Protein AF-C0B6W3-F1 (afdb_monomer_lite)

Radius of gyration: 15.39 Å; chains: 1; bounding box: 36×33×42 Å

Secondary structure (DSSP, 8-state):
-EEEEEEEEEETTEEEEEEEPPSS------TTSSHHHHHHHHHHHH-TTS-HHHHS--GGGB-TTTT-SEEEEEEEEE----HHHHHHHGGG-BTTBEEEEEEEETTS--EEEEESSGGG-EEESS-GGGGTS------TTS-GGGG-

Sequence (148 aa):
MRIEKIHIKGFRNFEDEEIFFQPKTLIIGANDVGKTNLLYALRILFDKSISEHDLDLKDSDYNAYCNTDTVEITATICDVTEECLLSTFGGAVKDGVVLIRYSNSKNGQYSIWMGYDENVLTEYSTRQYIKRLNMQYVDTNRDLFKFF

InterPro domains:
  IPR027417 P-loop containing nucleoside triphosphate hydrolase [G3DSA:3.40.50.300] (1-147)
  IPR027417 P-loop containing nucleoside triphosphate hydrolase [SSF52540] (1-108)
  IPR041685 Endonuclease GajA/Old nuclease/RecF-like, AAA domain [PF13175] (1-81)
  IPR051396 Bacterial Antiviral Defense Nuclease [PTHR43581] (1-98)

pLDDT: mean 92.6, std 9.19, range [53.75, 98.81]

Foldseek 3Di:
DFWAKKWKDQFQAPPTDIDGDDPDDDDDDDPPNCPVVVVVLVCLQFAPPQDQVNLADDPNGGYPPDPDQKIKMKIKFAQQDDPVLCVVCPQLDDNRIKIWMWMYGNPDHIWIWMHRDPVGTDIDPDSVCNVPGHDDDDDPPDDPVVPD

Organism: NCBI:txid470146

Structure (mmCIF, N/CA/C/O backbone):
data_AF-C0B6W3-F1
#
_entry.id   AF-C0B6W3-F1
#
loop_
_atom_site.group_PDB
_atom_site.id
_atom_site.type_symbol
_atom_site.label_atom_id
_atom_site.label_alt_id
_atom_site.label_comp_id
_atom_site.label_asym_id
_atom_site.label_entity_id
_atom_site.label_seq_id
_atom_site.pdbx_PDB_ins_code
_atom_site.Cartn_x
_atom_site.Cartn_y
_atom_site.Cartn_z
_atom_site.occupancy
_atom_site.B_iso_or_equiv
_atom_site.auth_seq_id
_atom_site.auth_comp_id
_atom_site.auth_asym_id
_atom_site.auth_atom_id
_atom_site.pdbx_PDB_model_num
ATOM 1 N N . MET A 1 1 ? -8.372 -6.583 13.516 1.00 93.56 1 MET A N 1
ATOM 2 C CA . MET A 1 1 ? -7.850 -5.924 12.304 1.00 93.56 1 MET A CA 1
ATOM 3 C C . MET A 1 1 ? -6.857 -6.803 11.545 1.00 93.56 1 MET A C 1
ATOM 5 O O . MET A 1 1 ? -6.009 -7.434 12.170 1.00 93.56 1 MET A O 1
ATOM 9 N N . ARG A 1 2 ? -6.923 -6.814 10.206 1.00 95.62 2 ARG A N 1
ATOM 10 C CA . ARG A 1 2 ? -5.929 -7.431 9.300 1.00 95.62 2 ARG A CA 1
ATOM 11 C C . ARG A 1 2 ? -5.899 -6.723 7.943 1.00 95.62 2 ARG A C 1
ATOM 13 O O . ARG A 1 2 ? -6.904 -6.152 7.536 1.00 95.62 2 ARG A O 1
ATOM 20 N N . ILE A 1 3 ? -4.784 -6.821 7.219 1.00 97.62 3 ILE A N 1
ATOM 21 C CA . ILE A 1 3 ? -4.754 -6.496 5.785 1.00 97.62 3 ILE A CA 1
ATOM 22 C C . ILE A 1 3 ? -5.414 -7.667 5.054 1.00 97.62 3 ILE A C 1
ATOM 24 O O . ILE A 1 3 ? -4.994 -8.809 5.226 1.00 97.62 3 ILE A O 1
ATOM 28 N N . GLU A 1 4 ? -6.464 -7.400 4.288 1.00 98.06 4 GLU A N 1
ATOM 29 C CA . GLU A 1 4 ? -7.171 -8.408 3.495 1.00 98.06 4 GLU A CA 1
ATOM 30 C C . GLU A 1 4 ? -6.646 -8.474 2.064 1.00 98.06 4 GLU A C 1
ATOM 32 O O . GLU A 1 4 ? -6.475 -9.563 1.520 1.00 98.06 4 GLU A O 1
ATOM 37 N N . LYS A 1 5 ? -6.372 -7.316 1.466 1.00 98.44 5 LYS A N 1
ATOM 38 C CA . LYS A 1 5 ? -5.976 -7.198 0.064 1.00 98.44 5 LYS A CA 1
ATOM 39 C C . LYS A 1 5 ? -4.970 -6.071 -0.105 1.00 98.44 5 LYS A C 1
ATOM 41 O O . LYS A 1 5 ? -5.055 -5.061 0.591 1.00 98.44 5 LYS A O 1
ATOM 46 N N . ILE A 1 6 ? -4.061 -6.221 -1.060 1.00 98.69 6 ILE A N 1
ATOM 47 C CA . ILE A 1 6 ? -3.356 -5.100 -1.680 1.00 98.69 6 ILE A CA 1
ATOM 48 C C . ILE A 1 6 ? -3.567 -5.146 -3.193 1.00 98.69 6 ILE A C 1
ATOM 50 O O . ILE A 1 6 ? -3.474 -6.208 -3.801 1.00 98.69 6 ILE A O 1
ATOM 54 N N . HIS A 1 7 ? -3.865 -3.996 -3.783 1.00 98.75 7 HIS A N 1
ATOM 55 C CA . HIS A 1 7 ? -3.964 -3.779 -5.220 1.00 98.75 7 HIS A CA 1
ATOM 56 C C . HIS A 1 7 ? -2.849 -2.829 -5.637 1.00 98.75 7 HIS A C 1
ATOM 58 O O . HIS A 1 7 ? -2.757 -1.720 -5.108 1.00 98.75 7 HIS A O 1
ATOM 64 N N . ILE A 1 8 ? -1.978 -3.284 -6.530 1.00 98.56 8 ILE A N 1
ATOM 65 C CA . ILE A 1 8 ? -0.791 -2.554 -6.965 1.00 98.56 8 ILE A CA 1
ATOM 66 C C . ILE A 1 8 ? -0.893 -2.312 -8.466 1.00 98.56 8 ILE A C 1
ATOM 68 O O . ILE A 1 8 ? -0.964 -3.269 -9.233 1.00 98.56 8 ILE A O 1
ATOM 72 N N . LYS A 1 9 ? -0.837 -1.047 -8.881 1.00 98.19 9 LYS A N 1
ATOM 73 C CA . LYS A 1 9 ? -0.831 -0.641 -10.287 1.00 98.19 9 LYS A CA 1
ATOM 74 C C . LYS A 1 9 ? 0.392 0.193 -10.607 1.00 98.19 9 LYS A C 1
ATOM 76 O O . LYS A 1 9 ? 0.720 1.132 -9.882 1.00 98.19 9 LYS A O 1
ATOM 81 N N . GLY A 1 10 ? 1.049 -0.146 -11.708 1.00 97.50 10 GLY A N 1
ATOM 82 C CA . GLY A 1 10 ? 2.153 0.619 -12.270 1.00 97.50 10 GLY A CA 1
ATOM 83 C C . GLY A 1 10 ? 3.431 0.649 -11.428 1.00 97.50 10 GLY A C 1
ATOM 84 O O . GLY A 1 10 ? 4.322 1.426 -11.748 1.00 97.50 10 GLY A O 1
ATOM 85 N N . PHE A 1 11 ? 3.564 -0.179 -10.386 1.00 97.75 11 PHE A N 1
ATOM 86 C CA . PHE A 1 11 ? 4.709 -0.154 -9.471 1.00 97.75 11 PHE A CA 1
ATOM 87 C C . PHE A 1 11 ? 5.749 -1.233 -9.808 1.00 97.75 11 PHE A C 1
ATOM 89 O O . PHE A 1 11 ? 5.513 -2.426 -9.602 1.00 97.75 11 PHE A O 1
ATOM 96 N N . ARG A 1 12 ? 6.945 -0.827 -10.245 1.00 96.00 12 ARG A N 1
ATOM 97 C CA . ARG A 1 12 ? 8.108 -1.691 -10.531 1.00 96.00 12 ARG A CA 1
ATOM 98 C C . ARG A 1 12 ? 7.798 -2.877 -11.454 1.00 96.00 12 ARG A C 1
ATOM 100 O O . ARG A 1 12 ? 7.795 -2.737 -12.667 1.00 96.00 12 ARG A O 1
ATOM 107 N N . ASN A 1 13 ? 7.595 -4.070 -10.903 1.00 94.88 13 ASN A N 1
ATOM 108 C CA . ASN A 1 13 ? 7.295 -5.275 -11.679 1.00 94.88 13 ASN A CA 1
ATOM 109 C C . ASN A 1 13 ? 5.797 -5.630 -11.676 1.00 94.88 13 ASN A C 1
ATOM 111 O O . ASN A 1 13 ? 5.434 -6.662 -12.230 1.00 94.88 13 ASN A O 1
ATOM 115 N N . PHE A 1 14 ? 4.950 -4.821 -11.034 1.00 96.56 14 PHE A N 1
ATOM 116 C CA . PHE A 1 14 ? 3.498 -4.992 -10.975 1.00 96.56 14 PHE A CA 1
ATOM 117 C C . PHE A 1 14 ? 2.836 -4.028 -11.958 1.00 96.56 14 PHE A C 1
ATOM 119 O O . PHE A 1 14 ? 2.974 -2.810 -11.818 1.00 96.56 14 PHE A O 1
ATOM 126 N N . GLU A 1 15 ? 2.199 -4.560 -12.999 1.00 96.50 15 GLU A N 1
ATOM 127 C CA . GLU A 1 15 ? 1.442 -3.755 -13.966 1.00 96.50 15 GLU A CA 1
ATOM 128 C C . GLU A 1 15 ? 0.076 -3.393 -13.378 1.00 96.50 15 GLU A C 1
ATOM 130 O O . GLU A 1 15 ? -0.208 -2.213 -13.184 1.00 96.50 15 GLU A O 1
ATOM 135 N N . ASP A 1 16 ? -0.711 -4.404 -13.016 1.00 97.56 16 ASP A N 1
ATOM 136 C CA . ASP A 1 16 ? -1.982 -4.292 -12.301 1.00 97.56 16 ASP A CA 1
ATOM 137 C C . ASP A 1 16 ? -2.251 -5.645 -11.620 1.00 97.56 16 ASP A C 1
ATOM 139 O O . ASP A 1 16 ? -2.575 -6.624 -12.286 1.00 97.56 16 ASP A O 1
ATOM 143 N N . GLU A 1 17 ? -2.016 -5.736 -10.309 1.00 97.62 17 GLU A N 1
ATOM 144 C CA . GLU A 1 17 ? -2.077 -7.005 -9.575 1.00 97.62 17 GLU A CA 1
ATOM 145 C C . GLU A 1 17 ? -2.811 -6.863 -8.240 1.00 97.62 17 GLU A C 1
ATOM 147 O O . GLU A 1 17 ? -2.513 -5.976 -7.432 1.00 97.62 17 GLU A O 1
ATOM 152 N N . GLU A 1 18 ? -3.733 -7.790 -7.974 1.00 98.25 18 GLU A N 1
ATOM 153 C CA . GLU A 1 18 ? -4.423 -7.923 -6.691 1.00 98.25 18 GLU A CA 1
ATOM 154 C C . GLU A 1 18 ? -3.918 -9.142 -5.920 1.00 98.25 18 GLU A C 1
ATOM 156 O O . GLU A 1 18 ? -3.921 -10.272 -6.409 1.00 98.25 18 GLU A O 1
ATOM 161 N N . ILE A 1 19 ? -3.520 -8.923 -4.669 1.00 98.38 19 ILE A N 1
ATOM 162 C CA . ILE A 1 19 ? -2.993 -9.968 -3.794 1.00 98.38 19 ILE A CA 1
ATOM 163 C C . ILE A 1 19 ? -3.825 -10.004 -2.519 1.00 98.38 19 ILE A C 1
ATOM 165 O O . ILE A 1 19 ? -3.921 -9.015 -1.791 1.00 98.38 19 ILE A O 1
ATOM 169 N N . PHE A 1 20 ? -4.399 -11.172 -2.237 1.00 98.12 20 PHE A N 1
ATOM 170 C CA . PHE A 1 20 ? -5.222 -11.420 -1.058 1.00 98.12 20 PHE A CA 1
ATOM 171 C C . PHE A 1 20 ? -4.399 -12.083 0.043 1.00 98.12 20 PHE A C 1
ATOM 173 O O . PHE A 1 20 ? -3.709 -13.080 -0.184 1.00 98.12 20 PHE A O 1
ATOM 180 N N . PHE A 1 21 ? -4.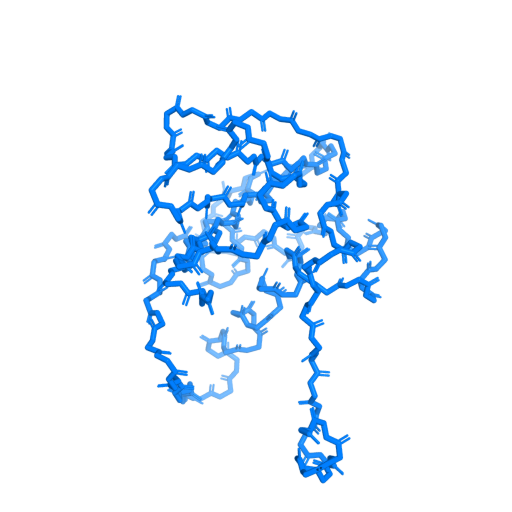504 -11.551 1.255 1.00 97.62 21 PHE A N 1
ATOM 181 C CA . PHE A 1 21 ? -3.797 -12.050 2.424 1.00 97.62 21 PHE A CA 1
ATOM 182 C C . PHE A 1 21 ? -4.717 -12.878 3.311 1.00 97.62 21 PHE A C 1
ATOM 184 O O . PHE A 1 21 ? -5.841 -12.502 3.649 1.00 97.62 21 PHE A O 1
ATOM 191 N N . GLN A 1 22 ? -4.179 -14.006 3.754 1.00 95.88 22 GLN A N 1
ATOM 192 C CA . GLN A 1 22 ? -4.733 -14.788 4.848 1.00 95.88 22 GLN A CA 1
ATOM 193 C C . GLN A 1 22 ? -4.137 -14.300 6.177 1.00 95.88 22 GLN A C 1
ATOM 195 O O . GLN A 1 22 ? -3.062 -13.687 6.168 1.00 95.88 22 GLN A O 1
ATOM 200 N N . PRO A 1 23 ? -4.751 -14.621 7.337 1.00 91.62 23 PRO A N 1
ATOM 201 C CA . PRO A 1 23 ? -4.204 -14.264 8.653 1.00 91.62 23 PRO A CA 1
ATOM 202 C C . PRO A 1 23 ? -2.729 -14.651 8.838 1.00 91.62 23 PRO A C 1
ATOM 204 O O . PRO A 1 23 ? -1.989 -13.986 9.557 1.00 91.62 23 PRO A O 1
ATOM 207 N N . LYS A 1 24 ? -2.293 -15.719 8.162 1.00 91.62 24 LYS A N 1
ATOM 208 C CA . LYS A 1 24 ? -0.887 -16.077 7.975 1.00 91.62 24 LYS A CA 1
ATOM 209 C C . LYS A 1 24 ? -0.642 -16.292 6.487 1.00 91.62 24 LYS A C 1
ATOM 211 O O . LYS A 1 24 ? -1.263 -17.170 5.895 1.00 91.62 24 LYS A O 1
ATOM 216 N N . THR A 1 25 ? 0.263 -15.514 5.901 1.00 94.00 25 THR A N 1
ATOM 217 C CA . THR A 1 25 ? 0.589 -15.585 4.471 1.00 94.00 25 THR A CA 1
ATOM 218 C C . THR A 1 25 ? 2.073 -15.892 4.294 1.00 94.00 25 THR A C 1
ATOM 220 O O . THR A 1 25 ? 2.921 -15.180 4.827 1.00 94.00 25 THR A O 1
ATOM 223 N N . LEU A 1 26 ? 2.383 -16.957 3.553 1.00 94.25 26 LEU A N 1
ATOM 224 C CA . LEU A 1 26 ? 3.744 -17.327 3.169 1.00 94.25 26 LEU A CA 1
ATOM 225 C C . LEU A 1 26 ? 3.985 -16.887 1.720 1.00 94.25 26 LEU A C 1
ATOM 227 O O . LEU A 1 26 ? 3.300 -17.354 0.815 1.00 94.25 26 LEU A O 1
ATOM 231 N N . ILE A 1 27 ? 4.968 -16.013 1.505 1.00 93.44 27 ILE A N 1
ATOM 232 C CA . ILE A 1 27 ? 5.344 -15.521 0.175 1.00 93.44 27 ILE A CA 1
ATOM 233 C C . ILE A 1 27 ? 6.603 -16.265 -0.276 1.00 93.44 27 ILE A C 1
ATOM 235 O O . ILE A 1 27 ? 7.662 -16.133 0.336 1.00 93.44 27 ILE A O 1
ATOM 239 N N . ILE A 1 28 ? 6.495 -17.031 -1.361 1.00 93.75 28 ILE A N 1
ATOM 240 C CA . ILE A 1 28 ? 7.593 -17.802 -1.962 1.00 93.75 28 ILE A CA 1
ATOM 241 C C . ILE A 1 28 ? 7.759 -17.449 -3.438 1.00 93.75 28 ILE A C 1
ATOM 243 O O . ILE A 1 28 ? 6.831 -16.981 -4.087 1.00 93.75 28 ILE A O 1
ATOM 247 N N . GLY A 1 29 ? 8.958 -17.667 -3.968 1.00 93.38 29 GLY A N 1
ATOM 248 C CA . GLY A 1 29 ? 9.284 -17.396 -5.367 1.00 93.38 29 GLY A CA 1
ATOM 249 C C . GLY A 1 29 ? 10.775 -17.146 -5.562 1.00 93.38 29 GLY A C 1
ATOM 250 O O . GLY A 1 29 ? 11.493 -16.874 -4.594 1.00 93.38 29 GLY A O 1
ATOM 251 N N . ALA A 1 30 ? 11.240 -17.210 -6.809 1.00 95.06 30 ALA A N 1
ATOM 252 C CA . ALA A 1 30 ? 12.633 -16.931 -7.162 1.00 95.06 30 ALA A CA 1
ATOM 253 C C . ALA A 1 30 ? 13.039 -15.489 -6.808 1.00 95.06 30 ALA A C 1
ATOM 255 O O . ALA A 1 30 ? 12.192 -14.643 -6.513 1.00 95.06 30 ALA A O 1
ATOM 256 N N . ASN A 1 31 ? 14.336 -15.194 -6.773 1.00 91.44 31 ASN A N 1
ATOM 257 C CA . ASN A 1 31 ? 14.796 -13.820 -6.560 1.00 91.44 31 ASN A CA 1
ATOM 258 C C . ASN A 1 31 ? 14.296 -12.900 -7.681 1.00 91.44 31 ASN A C 1
ATOM 260 O O . ASN A 1 31 ? 14.024 -13.360 -8.786 1.00 91.44 31 ASN A O 1
ATOM 264 N N . ASP A 1 32 ? 14.096 -11.627 -7.340 1.00 88.19 32 ASP A N 1
ATOM 265 C CA . ASP A 1 32 ? 13.714 -10.560 -8.278 1.00 88.19 32 ASP A CA 1
ATOM 266 C C . ASP A 1 32 ? 12.337 -10.695 -8.955 1.00 88.19 32 ASP A C 1
ATOM 268 O O . ASP A 1 32 ? 11.939 -9.833 -9.727 1.00 88.19 32 ASP A O 1
ATOM 272 N N . VAL A 1 33 ? 11.527 -11.688 -8.570 1.00 91.56 33 VAL A N 1
ATOM 273 C CA . VAL A 1 33 ? 10.136 -11.852 -9.055 1.00 91.56 33 VAL A CA 1
ATOM 274 C C . VAL A 1 33 ? 9.114 -10.922 -8.382 1.00 91.56 33 VAL A C 1
ATOM 276 O O . VAL A 1 33 ? 7.915 -11.098 -8.550 1.00 91.56 33 VAL A O 1
ATOM 279 N N . GLY A 1 34 ? 9.564 -9.970 -7.557 1.00 93.19 34 GLY A N 1
ATOM 280 C CA . GLY A 1 34 ? 8.686 -8.972 -6.930 1.00 93.19 34 GLY A CA 1
ATOM 281 C C . GLY A 1 34 ? 8.328 -9.187 -5.458 1.00 93.19 34 GLY A C 1
ATOM 282 O O . GLY A 1 34 ? 7.657 -8.339 -4.881 1.00 93.19 34 GLY A O 1
ATOM 283 N N . LYS A 1 35 ? 8.819 -10.243 -4.791 1.00 95.81 35 LYS A N 1
ATOM 284 C CA . LYS A 1 35 ? 8.551 -10.474 -3.349 1.00 95.81 35 LYS A CA 1
ATOM 285 C C . LYS A 1 35 ? 8.920 -9.263 -2.480 1.00 95.81 35 LYS A C 1
ATOM 287 O O . LYS A 1 35 ? 8.125 -8.804 -1.667 1.00 95.81 35 LYS A O 1
ATOM 292 N N . THR A 1 36 ? 10.119 -8.717 -2.682 1.00 95.31 36 THR A N 1
ATOM 293 C CA . THR A 1 36 ? 10.591 -7.523 -1.965 1.00 95.31 36 THR A CA 1
ATOM 294 C C . THR A 1 36 ? 9.793 -6.279 -2.351 1.00 95.31 36 THR A C 1
ATOM 296 O O . THR A 1 36 ? 9.542 -5.435 -1.498 1.00 95.31 36 THR A O 1
ATOM 299 N N . ASN A 1 37 ? 9.342 -6.179 -3.605 1.00 96.38 37 ASN A N 1
ATOM 300 C CA . ASN A 1 37 ? 8.534 -5.055 -4.080 1.00 96.38 37 ASN A CA 1
ATOM 301 C C . ASN A 1 37 ? 7.127 -5.071 -3.469 1.00 96.38 37 ASN A C 1
ATOM 303 O O . ASN A 1 37 ? 6.649 -4.020 -3.063 1.00 96.38 37 ASN A O 1
ATOM 307 N N . LEU A 1 38 ? 6.515 -6.248 -3.300 1.00 97.56 38 LEU A N 1
ATOM 308 C CA . LEU A 1 38 ? 5.253 -6.411 -2.572 1.00 97.56 38 LEU A CA 1
ATOM 309 C C . LEU A 1 38 ? 5.377 -5.927 -1.122 1.00 97.56 38 LEU A C 1
ATOM 311 O O . LEU A 1 38 ? 4.562 -5.140 -0.644 1.00 97.56 38 LEU A O 1
ATOM 315 N N . LEU A 1 39 ? 6.427 -6.370 -0.423 1.00 96.06 39 LEU A N 1
ATOM 316 C CA . LEU A 1 39 ? 6.683 -5.929 0.949 1.00 96.06 39 LEU A CA 1
ATOM 317 C C . LEU A 1 39 ? 6.967 -4.426 1.003 1.00 96.06 39 LEU A C 1
ATOM 319 O O . LEU A 1 39 ? 6.495 -3.749 1.910 1.00 96.06 39 LEU A O 1
ATOM 323 N N . TYR A 1 40 ? 7.693 -3.882 0.029 1.00 96.75 40 TYR A N 1
ATOM 324 C CA . TYR A 1 40 ? 7.965 -2.451 -0.037 1.00 96.75 40 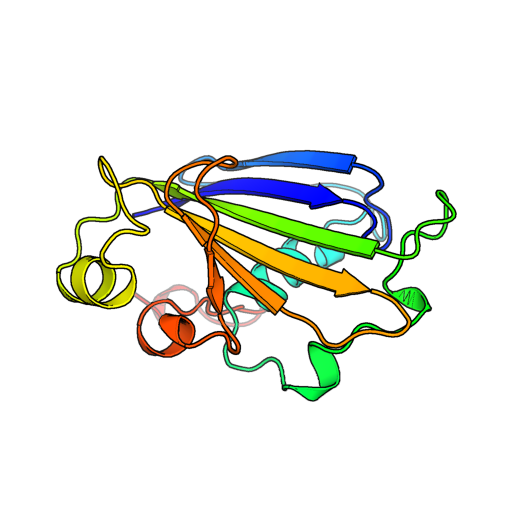TYR A CA 1
ATOM 325 C C . TYR A 1 40 ? 6.702 -1.623 -0.318 1.00 96.75 40 TYR A C 1
ATOM 327 O O . TYR A 1 40 ? 6.529 -0.585 0.309 1.00 96.75 40 TYR A O 1
ATOM 335 N N . ALA A 1 41 ? 5.776 -2.102 -1.153 1.00 98.06 41 ALA A N 1
ATOM 336 C CA . ALA A 1 41 ? 4.485 -1.452 -1.385 1.00 98.06 41 ALA A CA 1
ATOM 337 C C . ALA A 1 41 ? 3.653 -1.339 -0.093 1.00 98.06 41 ALA A C 1
ATOM 339 O O . ALA A 1 41 ? 3.119 -0.277 0.223 1.00 98.06 41 ALA A O 1
ATOM 340 N N . LEU A 1 42 ? 3.626 -2.398 0.725 1.00 97.81 42 LEU A N 1
ATOM 341 C CA . LEU A 1 42 ? 3.030 -2.344 2.067 1.00 97.81 42 LEU A CA 1
ATOM 342 C C . LEU A 1 42 ? 3.751 -1.348 2.983 1.00 97.81 42 LEU A C 1
ATOM 344 O O . LEU A 1 42 ? 3.110 -0.625 3.747 1.00 97.81 42 LEU A O 1
ATOM 348 N N . ARG A 1 43 ? 5.083 -1.286 2.907 1.00 96.88 43 ARG A N 1
ATOM 349 C CA . ARG A 1 43 ? 5.869 -0.336 3.700 1.00 96.88 43 ARG A CA 1
ATOM 350 C C . ARG A 1 43 ? 5.595 1.113 3.295 1.00 96.88 43 ARG A C 1
ATOM 352 O O . ARG A 1 43 ? 5.485 1.943 4.189 1.00 96.88 43 ARG A O 1
ATOM 359 N N . ILE A 1 44 ? 5.412 1.429 2.009 1.00 97.12 44 ILE A N 1
ATOM 360 C CA . ILE A 1 44 ? 5.018 2.782 1.561 1.00 97.12 44 ILE A CA 1
ATOM 361 C C . ILE A 1 44 ? 3.769 3.248 2.321 1.00 97.12 44 ILE A C 1
ATOM 363 O O . ILE A 1 44 ? 3.742 4.355 2.864 1.00 97.12 44 ILE A O 1
ATOM 367 N N . LEU A 1 45 ? 2.772 2.370 2.454 1.00 97.56 45 LEU A N 1
ATOM 368 C CA . LEU A 1 45 ? 1.543 2.678 3.179 1.00 97.56 45 LEU A CA 1
ATOM 369 C C . LEU A 1 45 ? 1.738 2.749 4.698 1.00 97.56 45 LEU A C 1
ATOM 371 O O . LEU A 1 45 ? 1.195 3.652 5.330 1.00 97.56 45 LEU A O 1
ATOM 375 N N . PHE A 1 46 ? 2.478 1.818 5.302 1.00 97.06 46 PHE A N 1
ATOM 376 C CA . PHE A 1 46 ? 2.385 1.578 6.748 1.00 97.06 46 PHE A CA 1
ATOM 377 C C . PHE A 1 46 ? 3.681 1.744 7.540 1.00 97.06 46 PHE A C 1
ATOM 379 O O . PHE A 1 46 ? 3.631 1.742 8.765 1.00 97.06 46 PHE A O 1
ATOM 386 N N . ASP A 1 47 ? 4.840 1.875 6.902 1.00 95.38 47 ASP A N 1
ATOM 387 C CA . ASP A 1 47 ? 6.128 1.980 7.588 1.00 95.38 47 ASP A CA 1
ATOM 388 C C . ASP A 1 47 ? 6.512 3.447 7.827 1.00 95.38 47 ASP A C 1
ATOM 390 O O . ASP A 1 47 ? 6.894 4.181 6.907 1.00 95.38 47 ASP A O 1
ATOM 394 N N . LYS A 1 48 ? 6.441 3.877 9.094 1.00 93.88 48 LYS A N 1
ATOM 395 C CA . LYS A 1 48 ? 6.821 5.236 9.515 1.00 93.88 48 LYS A CA 1
ATOM 396 C C . LYS A 1 48 ? 8.310 5.541 9.362 1.00 93.88 48 LYS A C 1
ATOM 398 O O . LYS A 1 48 ? 8.697 6.692 9.529 1.00 93.88 48 LYS A O 1
ATOM 403 N N . SER A 1 49 ? 9.149 4.526 9.140 1.00 92.75 49 SER A N 1
ATOM 404 C CA . SER A 1 49 ? 10.586 4.717 8.919 1.00 92.75 49 SER A CA 1
ATOM 405 C C . SER A 1 49 ? 10.923 5.125 7.485 1.00 92.75 49 SER A C 1
ATOM 407 O O . SER A 1 49 ? 12.035 5.589 7.248 1.00 92.75 49 SER A O 1
ATOM 409 N N . ILE A 1 50 ? 9.976 4.999 6.546 1.00 93.44 50 ILE A N 1
ATOM 410 C CA . ILE A 1 50 ? 10.125 5.537 5.191 1.00 93.44 50 ILE A CA 1
ATOM 411 C C . ILE A 1 50 ? 10.061 7.062 5.250 1.00 93.44 50 ILE A C 1
ATOM 413 O O . ILE A 1 50 ? 9.085 7.620 5.761 1.00 93.44 50 ILE A O 1
ATOM 417 N N . SER A 1 51 ? 11.104 7.709 4.730 1.00 91.06 51 SER A N 1
ATOM 418 C CA . SER A 1 51 ? 11.215 9.166 4.685 1.00 91.06 51 SER A CA 1
ATOM 419 C C . SER A 1 51 ? 10.253 9.775 3.660 1.00 91.06 51 SER A C 1
ATOM 421 O O . SER A 1 51 ? 9.853 9.102 2.718 1.00 91.06 51 SER A O 1
ATOM 423 N N . GLU A 1 52 ? 9.914 11.058 3.808 1.00 88.38 52 GLU A N 1
ATOM 424 C CA . GLU A 1 52 ? 9.095 11.782 2.818 1.00 88.38 52 GLU A CA 1
ATOM 425 C C . GLU A 1 52 ? 9.722 11.751 1.417 1.00 88.38 52 GLU A C 1
ATOM 427 O O . GLU A 1 52 ? 9.026 11.524 0.441 1.00 88.38 52 GLU A O 1
ATOM 432 N N . HIS A 1 53 ? 11.050 11.870 1.321 1.00 87.94 53 HIS A N 1
ATOM 433 C CA . HIS A 1 53 ? 11.767 11.755 0.049 1.00 87.94 53 HIS A CA 1
ATOM 434 C C . HIS A 1 53 ? 11.600 10.370 -0.594 1.00 87.94 53 HIS A C 1
ATOM 436 O O . HIS A 1 53 ? 11.517 10.263 -1.809 1.00 87.94 53 HIS A O 1
ATOM 442 N N . ASP A 1 54 ? 11.559 9.299 0.202 1.00 91.38 54 ASP A N 1
ATOM 443 C CA . ASP A 1 54 ? 11.359 7.943 -0.323 1.00 91.38 54 ASP A CA 1
ATOM 444 C C . ASP A 1 54 ? 9.893 7.663 -0.699 1.00 91.38 54 ASP A C 1
ATOM 446 O O . ASP A 1 54 ? 9.611 6.646 -1.331 1.00 91.38 54 ASP A O 1
ATOM 450 N N . LEU A 1 55 ? 8.960 8.539 -0.306 1.00 93.25 55 LEU A N 1
ATOM 451 C CA . LEU A 1 55 ? 7.584 8.536 -0.803 1.00 93.25 55 LEU A CA 1
ATOM 452 C C . LEU A 1 55 ? 7.438 9.288 -2.119 1.00 93.25 55 LEU A C 1
ATOM 454 O O . LEU A 1 55 ? 6.401 9.144 -2.753 1.00 93.25 55 LEU A O 1
ATOM 458 N N . ASP A 1 56 ? 8.419 10.074 -2.543 1.00 92.69 56 ASP A N 1
ATOM 459 C CA . ASP A 1 56 ? 8.450 10.613 -3.895 1.00 92.69 56 ASP A CA 1
ATOM 460 C C . ASP A 1 56 ? 9.163 9.594 -4.789 1.00 92.69 56 ASP A C 1
ATOM 462 O O . ASP A 1 56 ? 10.384 9.418 -4.737 1.00 92.69 56 ASP A O 1
ATOM 466 N N . LEU A 1 57 ? 8.372 8.851 -5.569 1.00 94.25 57 LEU A N 1
ATOM 467 C CA . LEU A 1 57 ? 8.889 7.762 -6.393 1.00 94.25 57 LEU A CA 1
ATOM 468 C C . LEU A 1 57 ? 9.865 8.271 -7.447 1.00 94.25 57 LEU A C 1
ATOM 470 O O . LEU A 1 57 ? 9.662 9.308 -8.078 1.00 94.25 57 LEU A O 1
ATOM 474 N N . LYS A 1 58 ? 10.909 7.482 -7.689 1.00 93.31 58 LYS A N 1
ATOM 475 C CA . LYS A 1 58 ? 11.844 7.722 -8.790 1.00 93.31 58 LYS A CA 1
ATOM 476 C C . LYS A 1 58 ? 11.289 7.108 -10.066 1.00 93.31 58 LYS A C 1
ATOM 478 O O . LYS A 1 58 ? 10.496 6.175 -10.006 1.00 93.31 58 LYS A O 1
ATOM 483 N N . ASP A 1 59 ? 11.804 7.520 -11.221 1.00 92.06 59 ASP A N 1
ATOM 484 C CA . ASP A 1 59 ? 11.429 6.921 -12.514 1.00 92.06 59 ASP A CA 1
ATOM 485 C C . ASP A 1 59 ? 11.544 5.386 -12.528 1.00 92.06 59 ASP A C 1
ATOM 487 O O . ASP A 1 59 ? 10.723 4.706 -13.133 1.00 92.06 59 ASP A O 1
ATOM 491 N N . SER A 1 60 ? 12.520 4.824 -11.807 1.00 92.69 60 SER A N 1
ATOM 492 C CA . SER A 1 60 ? 12.723 3.374 -11.677 1.00 92.69 60 SER A CA 1
ATOM 493 C C . SER A 1 60 ? 11.653 2.636 -10.863 1.00 92.69 60 SER A C 1
ATOM 495 O O . SER A 1 60 ? 11.639 1.407 -10.851 1.00 92.69 60 SER A O 1
ATOM 497 N N . ASP A 1 61 ? 10.814 3.356 -10.119 1.00 95.44 61 ASP A N 1
ATOM 498 C CA . ASP A 1 61 ? 9.706 2.778 -9.356 1.00 95.44 61 ASP A CA 1
ATOM 499 C C . ASP A 1 61 ? 8.429 2.637 -10.195 1.00 95.44 61 ASP A C 1
ATOM 501 O O . ASP A 1 61 ? 7.531 1.884 -9.813 1.00 95.44 61 ASP A O 1
ATOM 505 N N . TYR A 1 62 ? 8.365 3.300 -11.350 1.00 96.06 62 TYR A N 1
ATOM 506 C CA . TYR A 1 62 ? 7.306 3.113 -12.336 1.00 96.06 62 TYR A CA 1
ATOM 507 C C . TYR A 1 62 ? 7.557 1.831 -13.117 1.00 96.06 62 TYR A C 1
ATOM 509 O O . TYR A 1 62 ? 8.701 1.440 -13.360 1.00 96.06 62 TYR A O 1
ATOM 517 N N . ASN A 1 63 ? 6.478 1.147 -13.477 1.00 95.50 63 ASN A N 1
ATOM 518 C CA . ASN A 1 63 ? 6.580 -0.152 -14.105 1.00 95.50 63 ASN A CA 1
ATOM 519 C C . ASN A 1 63 ? 7.364 -0.073 -15.421 1.00 95.50 63 ASN A C 1
ATOM 521 O O . ASN A 1 63 ? 7.121 0.791 -16.256 1.00 95.50 63 ASN A O 1
ATOM 525 N N . ALA A 1 64 ? 8.336 -0.970 -15.585 1.00 86.31 64 ALA A N 1
ATOM 526 C CA . ALA A 1 64 ? 9.243 -0.943 -16.732 1.00 86.31 64 ALA A CA 1
ATOM 527 C C . ALA A 1 64 ? 8.638 -1.552 -18.011 1.00 86.31 64 ALA A C 1
ATOM 529 O O . ALA A 1 64 ? 9.201 -1.399 -19.094 1.00 86.31 64 ALA A O 1
ATOM 530 N N . TYR A 1 65 ? 7.529 -2.281 -17.882 1.00 87.81 65 TYR A N 1
ATOM 531 C CA . TYR A 1 65 ? 6.893 -3.056 -18.946 1.00 87.81 65 TYR A CA 1
ATOM 532 C C . TYR A 1 65 ? 5.642 -2.375 -19.507 1.00 87.81 65 TYR A C 1
ATOM 534 O O . TYR A 1 65 ? 5.334 -2.558 -20.684 1.00 87.81 65 TYR A O 1
ATOM 542 N N . CYS A 1 66 ? 4.959 -1.554 -18.708 1.00 84.38 66 CYS A N 1
ATOM 543 C CA . CYS A 1 66 ? 3.888 -0.684 -19.169 1.00 84.38 66 CYS A CA 1
ATOM 544 C C . CYS A 1 66 ? 4.350 0.775 -19.070 1.00 84.38 66 CYS A C 1
ATOM 546 O O . CYS A 1 66 ? 4.860 1.194 -18.038 1.00 84.38 66 CYS A O 1
ATOM 548 N N . ASN A 1 67 ? 4.211 1.560 -20.147 1.00 82.94 67 ASN A N 1
ATOM 549 C CA . ASN A 1 67 ? 4.563 2.989 -20.173 1.00 82.94 67 ASN A CA 1
ATOM 550 C C . ASN A 1 67 ? 3.597 3.802 -19.288 1.00 82.94 67 ASN A C 1
ATOM 552 O O . ASN A 1 67 ? 2.777 4.568 -19.790 1.00 82.94 67 ASN A O 1
ATOM 556 N N . THR A 1 68 ? 3.659 3.588 -17.977 1.00 91.94 68 THR A N 1
ATOM 557 C CA . THR A 1 68 ? 2.836 4.255 -16.977 1.00 91.94 68 THR A CA 1
ATOM 558 C C . THR A 1 68 ? 3.546 5.491 -16.444 1.00 91.94 68 THR A C 1
ATOM 560 O O . THR A 1 68 ? 4.763 5.501 -16.231 1.00 91.94 68 THR A O 1
ATOM 563 N N . ASP A 1 69 ? 2.755 6.525 -16.188 1.00 94.25 69 ASP A N 1
ATOM 564 C CA . ASP A 1 69 ? 3.183 7.746 -15.509 1.00 94.25 69 ASP A CA 1
ATOM 565 C C . ASP A 1 69 ? 2.577 7.858 -14.108 1.00 94.25 69 ASP A C 1
ATOM 567 O O . ASP A 1 69 ? 2.766 8.874 -13.439 1.00 94.25 69 ASP A O 1
ATOM 571 N N . THR A 1 70 ? 1.869 6.814 -13.662 1.00 96.12 70 THR A N 1
ATOM 572 C CA . THR A 1 70 ? 1.172 6.756 -12.375 1.00 96.12 70 THR A CA 1
ATOM 573 C C . THR A 1 70 ? 1.428 5.441 -11.650 1.00 96.12 70 THR A C 1
ATOM 575 O O . THR A 1 70 ? 1.441 4.370 -12.262 1.00 96.12 70 THR A O 1
ATOM 578 N N . VAL A 1 71 ? 1.554 5.530 -10.330 1.00 97.94 71 VAL A N 1
ATOM 579 C CA . VAL A 1 71 ? 1.574 4.392 -9.412 1.00 97.94 71 VAL A CA 1
ATOM 580 C C . VAL A 1 71 ? 0.408 4.508 -8.447 1.00 97.94 71 VAL A C 1
ATOM 582 O O . VAL A 1 71 ? 0.220 5.559 -7.839 1.00 97.94 71 VAL A O 1
ATOM 585 N N . GLU A 1 72 ? -0.327 3.415 -8.257 1.00 98.19 72 GLU A N 1
ATOM 586 C CA . GLU A 1 72 ? -1.338 3.296 -7.207 1.00 98.19 72 GLU A CA 1
ATOM 587 C C . GLU A 1 72 ? -1.081 2.048 -6.366 1.00 98.19 72 GLU A C 1
ATOM 589 O O . GLU A 1 72 ? -0.897 0.949 -6.886 1.00 98.19 72 GLU A O 1
ATOM 594 N N . ILE A 1 73 ? -1.092 2.209 -5.046 1.00 98.69 73 ILE A N 1
ATOM 595 C CA . ILE A 1 73 ? -0.973 1.106 -4.093 1.00 98.69 73 ILE A CA 1
ATOM 596 C C . ILE A 1 73 ? -2.130 1.237 -3.116 1.00 98.69 73 ILE A C 1
ATOM 598 O O . ILE A 1 73 ? -2.143 2.157 -2.303 1.00 98.69 73 ILE A O 1
ATOM 602 N N . THR A 1 74 ? -3.096 0.325 -3.184 1.00 98.81 74 THR A N 1
ATOM 603 C CA . THR A 1 74 ? -4.304 0.347 -2.348 1.00 98.81 74 THR A CA 1
ATOM 604 C C . THR A 1 74 ? -4.328 -0.867 -1.441 1.00 98.81 74 THR A C 1
ATOM 606 O O . THR A 1 74 ? -4.366 -1.990 -1.930 1.00 98.81 74 THR A O 1
ATOM 609 N N . ALA A 1 75 ? -4.341 -0.673 -0.126 1.00 98.69 75 ALA A N 1
ATOM 610 C CA . ALA A 1 75 ? -4.563 -1.752 0.829 1.00 98.69 75 ALA A CA 1
ATOM 611 C C . ALA A 1 75 ? -5.989 -1.701 1.377 1.00 98.69 75 ALA A C 1
ATOM 613 O O . ALA A 1 75 ? -6.450 -0.650 1.820 1.00 98.69 75 ALA A O 1
ATOM 614 N N . THR A 1 76 ? -6.654 -2.852 1.402 1.00 98.69 76 THR A N 1
ATOM 615 C CA . THR A 1 76 ? -7.921 -3.060 2.107 1.00 98.69 76 THR A CA 1
ATOM 616 C C . THR A 1 76 ? -7.621 -3.657 3.474 1.00 98.69 76 THR A C 1
ATOM 618 O O . THR A 1 76 ? -6.999 -4.719 3.577 1.00 98.69 76 THR A O 1
ATOM 621 N N . ILE A 1 77 ? -8.061 -2.976 4.526 1.00 98.19 77 ILE A N 1
ATOM 622 C CA . ILE A 1 77 ? -7.958 -3.419 5.912 1.00 98.19 77 ILE A CA 1
ATOM 623 C C . ILE A 1 77 ? -9.361 -3.733 6.410 1.00 98.19 77 ILE A C 1
ATOM 625 O O . ILE A 1 77 ? -10.264 -2.911 6.279 1.00 98.19 77 ILE A O 1
ATOM 629 N N . CYS A 1 78 ? -9.512 -4.906 7.015 1.00 97.69 78 CYS A N 1
ATOM 630 C CA . CYS A 1 78 ? -10.771 -5.387 7.569 1.00 97.69 78 CYS A CA 1
ATOM 631 C C . CYS A 1 78 ? -10.649 -5.597 9.079 1.00 97.69 78 CYS A C 1
ATOM 633 O O . CYS A 1 78 ? -9.546 -5.622 9.644 1.00 97.69 78 CYS A O 1
ATOM 635 N N . ASP A 1 79 ? -11.796 -5.782 9.729 1.00 97.25 79 ASP A N 1
ATOM 636 C CA . ASP A 1 79 ? -11.911 -6.000 11.170 1.00 97.25 79 ASP A CA 1
ATOM 637 C C . ASP A 1 79 ? -11.309 -4.842 11.996 1.00 97.25 79 ASP A C 1
ATOM 639 O O . ASP A 1 79 ? -10.670 -5.077 13.026 1.00 97.25 79 ASP A O 1
ATOM 643 N N . VAL A 1 80 ? -11.437 -3.597 11.521 1.00 97.56 80 VAL A N 1
ATOM 644 C CA . VAL A 1 80 ? -11.033 -2.389 12.258 1.00 97.56 80 VAL A CA 1
ATOM 645 C C . VAL A 1 80 ? -12.066 -2.110 13.344 1.00 97.56 80 VAL A C 1
ATOM 647 O O . VAL A 1 80 ? -13.190 -1.703 13.058 1.00 97.56 80 VAL A O 1
ATOM 650 N N . THR A 1 81 ? -11.682 -2.334 14.596 1.00 96.69 81 THR A N 1
ATOM 651 C CA . THR A 1 81 ? -12.584 -2.215 15.759 1.00 96.69 81 THR A CA 1
ATOM 652 C C . THR A 1 81 ? -12.016 -1.332 16.865 1.00 96.69 81 THR A C 1
ATOM 654 O O . THR A 1 81 ? -12.725 -0.932 17.781 1.00 96.69 81 THR A O 1
ATOM 657 N N . GLU A 1 82 ? -10.723 -1.033 16.798 1.00 96.00 82 GLU A N 1
ATOM 658 C CA . GLU A 1 82 ? -9.983 -0.278 17.794 1.00 96.00 82 GLU A CA 1
ATOM 659 C C . GLU A 1 82 ? -10.428 1.193 17.785 1.00 96.00 82 GLU A C 1
ATOM 661 O O . GLU A 1 82 ? -10.291 1.881 16.773 1.00 96.00 82 GLU A O 1
ATOM 666 N N . GLU A 1 83 ? -10.907 1.713 18.922 1.00 95.62 83 GLU A N 1
ATOM 667 C CA . GLU A 1 83 ? -11.459 3.079 19.029 1.00 95.62 83 GLU A CA 1
ATOM 668 C C . GLU A 1 83 ? -10.509 4.164 18.505 1.00 95.62 83 GLU A C 1
ATOM 670 O O . GLU A 1 83 ? -10.935 5.125 17.864 1.00 95.62 83 GLU A O 1
ATOM 675 N N . CYS A 1 84 ? -9.202 4.005 18.731 1.00 95.31 84 CYS A N 1
ATOM 676 C CA . CYS A 1 84 ? -8.206 4.957 18.252 1.00 95.31 84 CYS A CA 1
ATOM 677 C C . CYS A 1 84 ? -8.114 4.989 16.719 1.00 95.31 84 CYS A C 1
ATOM 679 O O . CYS A 1 84 ? -7.863 6.053 16.153 1.00 95.31 84 CYS A O 1
ATOM 681 N N . LEU A 1 85 ? -8.342 3.859 16.046 1.00 96.25 85 LEU A N 1
ATOM 682 C CA . LEU A 1 85 ? -8.368 3.762 14.590 1.00 96.25 85 LEU A CA 1
ATOM 683 C C . LEU A 1 85 ? -9.703 4.249 14.038 1.00 96.25 85 LEU A C 1
ATOM 685 O O . LEU A 1 85 ? -9.697 5.034 13.096 1.00 96.25 85 LEU A O 1
ATOM 689 N N . LEU A 1 86 ? -10.824 3.895 14.673 1.00 96.75 86 LEU A N 1
ATOM 690 C CA . LEU A 1 86 ? -12.143 4.433 14.320 1.00 96.75 86 LEU A CA 1
ATOM 691 C C . LEU A 1 86 ? -12.155 5.966 14.391 1.00 96.75 86 LEU A C 1
ATOM 693 O O . LEU A 1 86 ? -12.632 6.630 13.476 1.00 96.75 86 LEU A O 1
ATOM 697 N N . SER A 1 87 ? -11.548 6.539 15.433 1.00 95.81 87 SER A N 1
ATOM 698 C CA . SER A 1 87 ? -11.370 7.987 15.569 1.00 95.81 87 SER A CA 1
ATOM 699 C C . SER A 1 87 ? -10.433 8.575 14.506 1.00 95.81 87 SER A C 1
ATOM 701 O O . SER A 1 87 ? -10.682 9.671 14.011 1.00 95.81 87 SER A O 1
ATOM 703 N N . THR A 1 88 ? -9.370 7.852 14.137 1.00 95.62 88 THR A N 1
ATOM 704 C CA . THR A 1 88 ? -8.380 8.299 13.140 1.00 95.62 88 THR A CA 1
ATOM 705 C C . THR A 1 88 ? -8.951 8.307 11.722 1.00 95.62 88 THR A C 1
ATOM 707 O O . THR A 1 88 ? -8.695 9.244 10.970 1.00 95.62 88 THR A O 1
ATOM 710 N N . PHE A 1 89 ? -9.705 7.274 11.350 1.00 95.81 89 PHE A N 1
ATOM 711 C CA . PHE A 1 89 ? -10.272 7.132 10.010 1.00 95.81 89 PHE A CA 1
ATOM 712 C C . PHE A 1 89 ? -11.633 7.819 9.869 1.00 95.81 89 PHE A C 1
ATOM 714 O O . PHE A 1 89 ? -11.992 8.241 8.771 1.00 95.81 89 PHE A O 1
ATOM 721 N N . GLY A 1 90 ? -12.384 7.980 10.961 1.00 95.19 90 GLY A N 1
ATOM 722 C CA . GLY A 1 90 ? -13.686 8.639 10.953 1.00 95.19 90 GLY A CA 1
ATOM 723 C C . GLY A 1 90 ? -14.612 8.034 9.896 1.00 95.19 90 GLY A C 1
ATOM 724 O O . GLY A 1 90 ? -14.818 6.824 9.859 1.00 95.19 90 GLY A O 1
ATOM 725 N N . GLY A 1 91 ? -15.129 8.879 9.000 1.00 95.25 91 GLY A N 1
ATOM 726 C CA . GLY A 1 91 ? -16.021 8.459 7.914 1.00 95.25 91 GLY A CA 1
ATOM 727 C C . GLY A 1 91 ? -15.378 7.587 6.828 1.00 95.25 91 GLY A C 1
ATOM 728 O O . GLY A 1 9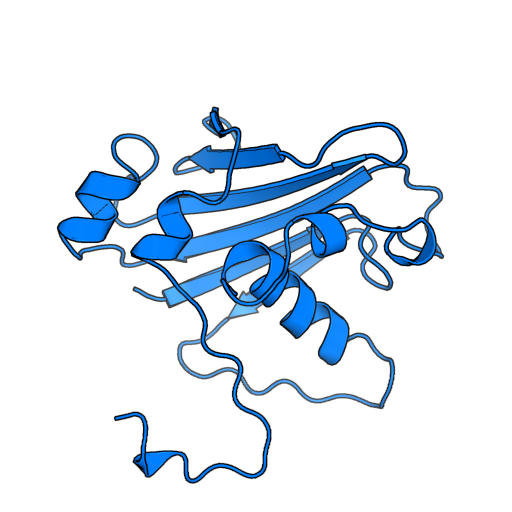1 ? -16.103 7.073 5.982 1.00 95.25 91 GLY A O 1
ATOM 729 N N . ALA A 1 92 ? -14.053 7.403 6.837 1.00 97.06 92 ALA A N 1
ATOM 730 C CA . ALA A 1 92 ? -13.370 6.494 5.918 1.00 97.06 92 ALA A CA 1
ATOM 731 C C . ALA A 1 92 ? -13.483 5.017 6.337 1.00 97.06 92 ALA A C 1
ATOM 733 O O . ALA A 1 92 ? -13.170 4.145 5.536 1.00 97.06 92 ALA A O 1
ATOM 734 N N . VAL A 1 93 ? -13.934 4.725 7.564 1.00 97.62 93 VAL A N 1
ATOM 735 C CA . VAL A 1 93 ? -14.263 3.363 8.006 1.00 97.62 93 VAL A CA 1
ATOM 736 C C . VAL A 1 93 ? -15.765 3.126 7.909 1.00 97.62 93 VAL A C 1
ATOM 738 O O . VAL A 1 93 ? -16.565 3.937 8.375 1.00 97.62 93 VAL A O 1
ATOM 741 N N . LYS A 1 94 ? -16.148 1.957 7.393 1.00 97.88 94 LYS A N 1
ATOM 742 C CA . LYS A 1 94 ? -17.521 1.449 7.454 1.00 97.88 94 LYS A CA 1
ATOM 743 C C . LYS A 1 94 ? -17.507 -0.065 7.589 1.00 97.88 94 LYS A C 1
ATOM 745 O O . LYS A 1 94 ? -16.709 -0.725 6.939 1.00 97.88 94 LYS A O 1
ATOM 750 N N . ASP A 1 95 ? -18.361 -0.604 8.457 1.00 96.81 95 ASP A N 1
ATOM 751 C CA . ASP A 1 95 ? -18.482 -2.051 8.698 1.00 96.81 95 ASP A CA 1
ATOM 752 C C . ASP A 1 95 ? -17.132 -2.737 9.013 1.00 96.81 95 ASP A C 1
ATOM 754 O O . ASP A 1 95 ? -16.884 -3.882 8.649 1.00 96.81 95 ASP A O 1
ATOM 758 N N . GLY A 1 96 ? -16.231 -2.012 9.691 1.00 97.12 96 GLY A N 1
ATOM 759 C CA . GLY A 1 96 ? -14.884 -2.483 10.028 1.00 97.12 96 GLY A CA 1
ATOM 760 C C . GLY A 1 96 ? -13.895 -2.508 8.856 1.00 97.12 96 GLY A C 1
ATOM 761 O O . GLY A 1 96 ? -12.799 -3.042 9.019 1.00 97.12 96 GLY A O 1
ATOM 762 N N . VAL A 1 97 ? -14.255 -1.939 7.703 1.00 98.38 97 VAL A N 1
ATOM 763 C CA . VAL A 1 97 ? -13.437 -1.885 6.485 1.00 98.38 97 VAL A CA 1
ATOM 764 C C . VAL A 1 97 ? -12.931 -0.468 6.229 1.00 98.38 97 VAL A C 1
ATOM 766 O O . VAL A 1 97 ? -13.678 0.503 6.359 1.00 98.38 97 VAL A O 1
ATOM 769 N N . VAL A 1 98 ? -11.661 -0.361 5.834 1.00 98.44 98 VAL A N 1
ATOM 770 C CA . VAL A 1 98 ? -11.043 0.853 5.287 1.00 98.44 98 VAL A CA 1
ATOM 771 C C . VAL A 1 98 ? -10.085 0.492 4.157 1.00 98.44 98 VAL A C 1
ATOM 773 O O . VAL A 1 98 ? -9.309 -0.460 4.247 1.00 98.44 98 VAL A O 1
ATOM 776 N N . LEU A 1 99 ? -10.132 1.270 3.088 1.00 98.62 99 LEU A N 1
ATOM 777 C CA . LEU A 1 99 ? -9.169 1.301 2.002 1.00 98.62 99 LEU A CA 1
ATOM 778 C C . LEU A 1 99 ? -8.226 2.475 2.240 1.00 98.62 99 LEU A C 1
ATOM 780 O O . LEU A 1 99 ? -8.658 3.585 2.551 1.00 98.62 99 LEU A O 1
ATOM 784 N N . ILE A 1 100 ? -6.933 2.223 2.073 1.00 98.50 100 ILE A N 1
ATOM 785 C CA . ILE A 1 100 ? -5.888 3.241 2.129 1.00 98.50 100 ILE A CA 1
ATOM 786 C C . ILE A 1 100 ? -5.089 3.130 0.840 1.00 98.50 100 ILE A C 1
ATOM 788 O O . ILE A 1 100 ? -4.492 2.086 0.569 1.00 98.50 100 ILE A O 1
ATOM 792 N N . ARG A 1 101 ? -5.081 4.202 0.053 1.00 98.69 101 ARG A N 1
ATOM 793 C CA . ARG A 1 101 ? -4.346 4.299 -1.201 1.00 98.69 101 ARG A CA 1
ATOM 794 C C . ARG A 1 101 ? -3.230 5.318 -1.099 1.00 98.69 101 ARG A C 1
ATOM 796 O O . ARG A 1 101 ? -3.428 6.435 -0.638 1.00 98.69 101 ARG A O 1
ATOM 803 N N . TYR A 1 102 ? -2.078 4.924 -1.601 1.00 98.31 102 TYR A N 1
ATOM 804 C CA . TYR A 1 102 ? -1.006 5.812 -2.003 1.00 98.31 102 TYR A CA 1
ATOM 805 C C . TYR A 1 102 ? -1.074 5.979 -3.523 1.00 98.31 102 TYR A C 1
ATOM 807 O O . TYR A 1 102 ? -1.228 4.985 -4.238 1.00 98.31 102 TYR A O 1
ATOM 815 N N . SER A 1 103 ? -0.970 7.215 -4.006 1.00 97.12 103 SER A N 1
ATOM 816 C CA . SER A 1 103 ? -0.886 7.534 -5.431 1.00 97.12 103 SER A CA 1
ATOM 817 C C . SER A 1 103 ? 0.296 8.464 -5.689 1.00 97.12 103 SER A C 1
ATOM 819 O O . SER A 1 103 ? 0.558 9.355 -4.883 1.00 97.12 103 SER A O 1
ATOM 821 N N . ASN A 1 104 ? 1.021 8.261 -6.786 1.00 96.25 104 ASN A N 1
ATOM 822 C CA . ASN A 1 104 ? 2.101 9.145 -7.227 1.00 96.25 104 ASN A CA 1
ATOM 823 C C . ASN A 1 104 ? 2.138 9.206 -8.756 1.00 96.25 104 ASN A C 1
ATOM 825 O O . ASN A 1 104 ? 1.798 8.234 -9.433 1.00 96.25 104 ASN A O 1
ATOM 829 N N . SER A 1 105 ? 2.536 10.356 -9.294 1.00 94.19 105 SER A N 1
ATOM 830 C CA . SER A 1 105 ? 2.737 10.554 -10.730 1.00 94.19 105 SER A CA 1
ATOM 831 C C . SER A 1 105 ? 4.089 11.210 -10.980 1.00 94.19 105 SER A C 1
ATOM 833 O O . SER A 1 105 ? 4.535 11.994 -10.144 1.00 94.19 105 SER A O 1
ATOM 835 N N . LYS A 1 106 ? 4.739 10.931 -12.121 1.00 90.50 106 LYS A N 1
ATOM 836 C CA . LYS A 1 106 ? 6.153 11.315 -12.356 1.00 90.50 106 LYS A CA 1
ATOM 837 C C . LYS A 1 106 ? 6.447 12.807 -12.178 1.00 90.50 106 LYS A C 1
ATOM 839 O O . LYS A 1 106 ? 7.574 13.187 -11.887 1.00 90.50 106 LYS A O 1
ATOM 844 N N . ASN A 1 107 ? 5.434 13.650 -12.364 1.00 86.06 107 ASN A N 1
ATOM 845 C CA . ASN A 1 107 ? 5.537 15.107 -12.271 1.00 86.06 107 ASN A CA 1
ATOM 846 C C . ASN A 1 107 ? 4.684 15.698 -11.136 1.00 86.06 107 ASN A C 1
ATOM 848 O O . ASN A 1 107 ? 4.481 16.911 -11.088 1.00 86.06 107 ASN A O 1
ATOM 852 N N . GLY A 1 108 ? 4.132 14.852 -10.268 1.00 86.69 108 GLY A N 1
ATOM 853 C CA . GLY A 1 108 ? 3.255 15.242 -9.173 1.00 86.69 108 GLY A CA 1
ATOM 854 C C . GLY A 1 108 ? 3.848 14.911 -7.811 1.00 86.69 108 GLY A C 1
ATOM 855 O O . GLY A 1 108 ? 4.858 14.224 -7.692 1.00 86.69 108 GLY A O 1
ATOM 856 N N . GLN A 1 109 ? 3.187 15.404 -6.770 1.00 88.56 109 GLN A N 1
ATOM 857 C CA . GLN A 1 109 ? 3.437 14.943 -5.409 1.00 88.56 109 GLN A CA 1
ATOM 858 C C . GLN A 1 109 ? 2.653 13.662 -5.160 1.00 88.56 109 GLN A C 1
ATOM 860 O O . GLN A 1 109 ? 1.617 13.426 -5.792 1.00 88.56 109 GLN A O 1
ATOM 865 N N . TYR A 1 110 ? 3.135 12.842 -4.229 1.00 94.38 110 TYR A N 1
ATOM 866 C CA . TYR A 1 110 ? 2.314 11.741 -3.761 1.00 94.38 110 TYR A CA 1
ATOM 867 C C . TYR A 1 110 ? 1.071 12.268 -3.028 1.00 94.38 110 TYR A C 1
ATOM 869 O O . TYR A 1 110 ? 1.090 13.332 -2.407 1.00 94.38 110 TYR A O 1
ATOM 877 N N . SER A 1 111 ? -0.000 11.488 -3.057 1.00 95.75 111 SER A N 1
ATOM 878 C CA . SER A 1 111 ? -1.208 11.739 -2.278 1.00 95.75 111 SER A CA 1
ATOM 879 C C . SER A 1 111 ? -1.681 10.470 -1.588 1.00 95.75 111 SER A C 1
ATOM 881 O O . SER A 1 111 ? -1.403 9.343 -2.014 1.00 95.75 111 SER A O 1
ATOM 883 N N . ILE A 1 112 ? -2.377 10.662 -0.472 1.00 97.75 112 ILE A N 1
ATOM 884 C CA . ILE A 1 112 ? -2.978 9.585 0.305 1.00 97.75 112 ILE A CA 1
ATOM 885 C C . ILE A 1 112 ? -4.483 9.681 0.158 1.00 97.75 112 ILE A C 1
ATOM 887 O O . ILE A 1 112 ? -5.050 10.755 0.293 1.00 97.75 112 ILE A O 1
ATOM 891 N N . TRP A 1 113 ? -5.144 8.555 -0.054 1.00 98.31 113 TRP A N 1
ATOM 892 C CA . TRP A 1 113 ? -6.591 8.494 -0.157 1.00 98.31 113 TRP A CA 1
ATOM 893 C C . TRP A 1 113 ? -7.125 7.470 0.821 1.00 98.31 113 TRP A C 1
ATOM 895 O O . TRP A 1 113 ? -6.541 6.399 0.983 1.00 98.31 113 TRP A O 1
ATOM 905 N N . MET A 1 114 ? -8.227 7.794 1.487 1.00 98.31 114 MET A N 1
ATOM 906 C CA . MET A 1 114 ? -8.882 6.870 2.407 1.00 98.31 114 MET A CA 1
ATOM 907 C C . MET A 1 114 ? -10.391 6.891 2.203 1.00 98.31 114 MET A C 1
ATOM 909 O O . MET A 1 114 ? -10.972 7.937 1.919 1.00 98.31 114 MET A O 1
ATOM 913 N N . GLY A 1 115 ? -11.020 5.735 2.361 1.00 98.12 115 GLY A N 1
ATOM 914 C CA . GLY A 1 115 ? -12.462 5.532 2.228 1.00 98.12 115 GLY A CA 1
ATOM 915 C C . GLY A 1 115 ? -12.803 4.079 2.534 1.00 98.12 115 GLY A C 1
ATOM 916 O O . GLY A 1 115 ? -11.899 3.270 2.686 1.00 98.12 115 GLY A O 1
ATOM 917 N N . TYR A 1 116 ? -14.077 3.718 2.633 1.00 97.44 116 TYR A N 1
ATOM 918 C CA . TYR A 1 116 ? -14.472 2.326 2.902 1.00 97.44 116 TYR A CA 1
ATOM 919 C C . TYR A 1 116 ? -14.734 1.515 1.625 1.00 97.44 116 TYR A C 1
ATOM 921 O O . TYR A 1 116 ? -14.862 0.295 1.688 1.00 97.44 116 TYR A O 1
ATOM 929 N N . ASP A 1 117 ? -14.779 2.181 0.469 1.00 95.94 117 ASP A N 1
ATOM 930 C CA . ASP A 1 117 ? -14.781 1.579 -0.860 1.00 95.94 117 ASP A CA 1
ATOM 931 C C . ASP A 1 117 ? -14.161 2.539 -1.894 1.00 95.94 117 ASP A C 1
ATOM 933 O O . ASP A 1 117 ? -13.891 3.707 -1.605 1.00 95.94 117 ASP A O 1
ATOM 937 N N . GLU A 1 118 ? -13.918 2.028 -3.099 1.00 94.62 118 GLU A N 1
ATOM 938 C CA . GLU A 1 118 ? -13.268 2.734 -4.212 1.00 94.62 118 GLU A CA 1
ATOM 939 C C . GLU A 1 118 ? -13.987 4.021 -4.657 1.00 94.62 118 GLU A C 1
ATOM 941 O O . GLU A 1 118 ? -13.352 4.945 -5.159 1.00 94.62 118 GLU A O 1
ATOM 946 N N . ASN A 1 119 ? -15.304 4.117 -4.461 1.00 95.25 119 ASN A N 1
ATOM 947 C CA . ASN A 1 119 ? -16.115 5.244 -4.930 1.00 95.25 119 ASN A CA 1
ATOM 948 C C . ASN A 1 119 ? -16.167 6.404 -3.928 1.00 95.25 119 ASN A C 1
ATOM 950 O O . ASN A 1 119 ? -16.674 7.476 -4.256 1.00 95.25 119 ASN A O 1
ATOM 954 N N . VAL A 1 120 ? -15.687 6.191 -2.701 1.00 96.12 120 VAL A N 1
ATOM 955 C CA . VAL A 1 120 ? -15.774 7.157 -1.592 1.00 96.12 120 VAL A CA 1
ATOM 956 C C . VAL A 1 120 ? -14.400 7.547 -1.045 1.00 96.12 120 VAL A C 1
ATOM 958 O O . VAL A 1 120 ? -14.287 8.057 0.072 1.00 96.12 120 VAL A O 1
ATOM 961 N N . LEU A 1 121 ? -13.344 7.304 -1.821 1.00 97.25 121 LEU A N 1
ATOM 962 C CA . LEU A 1 121 ? -11.993 7.726 -1.478 1.00 97.25 121 LEU A CA 1
ATOM 963 C C . LEU A 1 121 ? -11.908 9.255 -1.412 1.00 97.25 121 LEU A C 1
ATOM 965 O O . LEU A 1 121 ? -12.275 9.962 -2.348 1.00 97.25 121 LEU A O 1
ATOM 969 N N . THR A 1 122 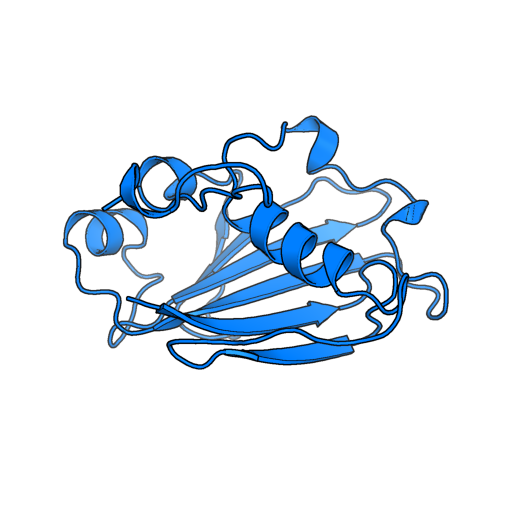? -11.387 9.759 -0.299 1.00 97.12 122 THR A N 1
ATOM 970 C CA . THR A 1 122 ? -11.116 11.183 -0.084 1.00 97.12 122 THR A CA 1
ATOM 971 C C . THR A 1 122 ? -9.617 11.396 0.063 1.00 97.12 122 THR A C 1
ATOM 973 O O . THR A 1 122 ? -8.944 10.588 0.704 1.00 97.12 122 THR A O 1
ATOM 976 N N . GLU A 1 123 ? -9.099 12.471 -0.529 1.00 96.50 123 GLU A N 1
ATOM 977 C CA . GLU A 1 123 ? -7.678 12.817 -0.499 1.00 96.50 123 GLU A CA 1
ATOM 978 C C . GLU A 1 123 ? -7.246 13.422 0.846 1.00 96.50 123 GLU A C 1
ATOM 980 O O . GLU A 1 123 ? -7.951 14.221 1.467 1.00 96.50 123 GLU A O 1
ATOM 985 N N . TYR A 1 124 ? -6.040 13.064 1.268 1.00 92.19 124 TYR A N 1
ATOM 986 C CA . TYR A 1 124 ? -5.335 13.543 2.442 1.00 92.19 124 TYR A CA 1
ATOM 987 C C . TYR A 1 124 ? -3.897 13.889 2.056 1.00 92.19 124 TYR A C 1
ATOM 989 O O . TYR A 1 124 ? -3.236 13.169 1.309 1.00 92.19 124 TYR A O 1
ATOM 997 N N . SER A 1 125 ? -3.382 14.971 2.635 1.00 79.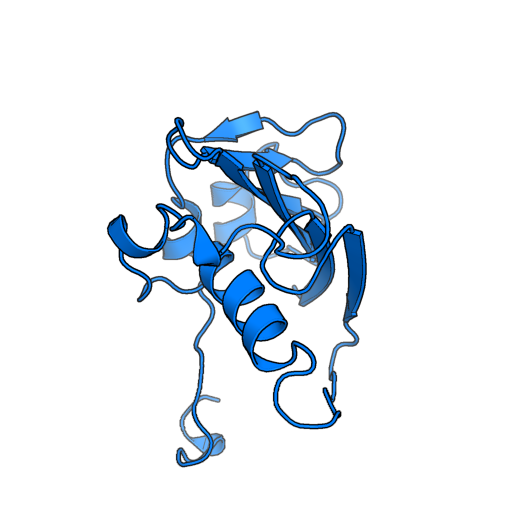75 125 SER A N 1
ATOM 998 C CA . SER A 1 125 ? -2.057 15.497 2.297 1.00 79.75 125 SER A CA 1
ATOM 999 C C . SER A 1 125 ? -0.886 14.665 2.824 1.00 79.75 125 SER A C 1
ATOM 1001 O O . SER A 1 125 ? 0.230 14.836 2.357 1.00 79.75 125 SER A O 1
ATOM 1003 N N . THR A 1 126 ? -1.096 13.811 3.833 1.00 87.38 126 THR A N 1
ATOM 1004 C CA . THR A 1 126 ? -0.014 13.055 4.489 1.00 87.38 126 THR A CA 1
ATOM 1005 C C . THR A 1 126 ? -0.504 11.712 5.033 1.00 87.38 126 THR A C 1
ATOM 1007 O O . THR A 1 126 ? -1.702 11.504 5.252 1.00 87.38 126 THR A O 1
ATOM 1010 N N . ARG A 1 127 ? 0.435 10.813 5.363 1.00 93.75 127 ARG A N 1
ATOM 1011 C CA . ARG A 1 127 ? 0.186 9.529 6.053 1.00 93.75 127 ARG A CA 1
ATOM 1012 C C . ARG A 1 127 ? -0.146 9.710 7.544 1.00 93.75 127 ARG A C 1
ATOM 1014 O O . ARG A 1 127 ? 0.450 9.082 8.416 1.00 93.75 127 ARG A O 1
ATOM 1021 N N . GLN A 1 128 ? -1.094 10.583 7.885 1.00 92.25 128 GLN A N 1
ATOM 1022 C CA . GLN A 1 128 ? -1.400 10.938 9.281 1.00 92.25 128 GLN A CA 1
ATOM 1023 C C . GLN A 1 128 ? -1.817 9.744 10.161 1.00 92.25 128 GLN A C 1
ATOM 1025 O O . GLN A 1 128 ? -1.523 9.728 11.362 1.00 92.25 128 GLN A O 1
ATOM 1030 N N . TYR A 1 129 ? -2.438 8.719 9.566 1.00 95.06 129 TYR A N 1
ATOM 1031 C CA . TYR A 1 129 ? -2.852 7.494 10.255 1.00 95.06 129 TYR A CA 1
ATOM 1032 C C . TYR A 1 129 ? -1.667 6.683 10.799 1.00 95.06 129 TYR A C 1
ATOM 1034 O O . TYR A 1 129 ? -1.838 5.911 11.743 1.00 95.06 129 TYR A O 1
ATOM 1042 N N . ILE A 1 130 ? -0.449 6.892 10.281 1.00 94.94 130 ILE A N 1
ATOM 1043 C CA . ILE A 1 130 ? 0.734 6.090 10.620 1.00 94.94 130 ILE A CA 1
ATOM 1044 C C . ILE A 1 130 ? 1.154 6.215 12.092 1.00 94.94 130 ILE A C 1
ATOM 1046 O O . ILE A 1 130 ? 1.848 5.364 12.643 1.00 94.94 130 ILE A O 1
ATOM 1050 N N . LYS A 1 131 ? 0.685 7.269 12.775 1.00 93.06 131 LYS A N 1
ATOM 1051 C CA . LYS A 1 131 ? 0.867 7.458 14.224 1.00 93.06 131 LYS A CA 1
ATOM 1052 C C . LYS A 1 131 ? 0.114 6.415 15.055 1.00 93.06 131 LYS A C 1
ATOM 1054 O O . LYS A 1 131 ? 0.478 6.190 16.208 1.00 93.06 131 LYS A O 1
ATOM 1059 N N . ARG A 1 132 ? -0.953 5.833 14.502 1.00 94.50 132 ARG A N 1
ATOM 1060 C CA . ARG A 1 132 ? -1.830 4.852 15.163 1.00 94.50 132 ARG A CA 1
ATOM 1061 C C . ARG A 1 132 ? -1.802 3.486 14.481 1.00 94.50 132 ARG A C 1
ATOM 1063 O O . ARG A 1 132 ? -1.980 2.485 15.163 1.00 94.50 132 ARG A O 1
ATOM 1070 N N . LEU A 1 133 ? -1.520 3.446 13.180 1.00 94.88 133 LEU A N 1
ATOM 1071 C CA . LEU A 1 133 ? -1.404 2.234 12.378 1.00 94.88 133 LEU A CA 1
ATOM 1072 C C . LEU A 1 133 ? -0.029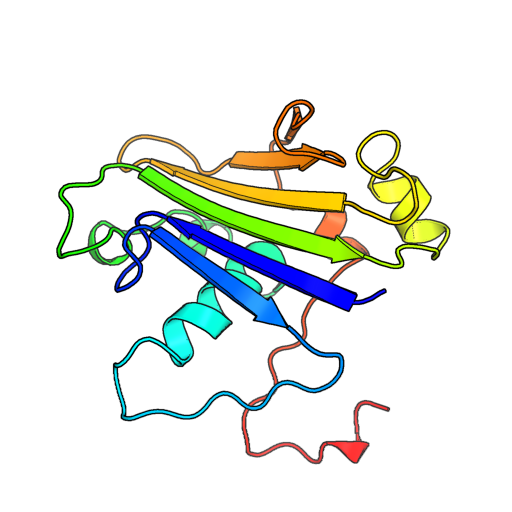 2.181 11.703 1.00 94.88 133 LEU A C 1
ATOM 1074 O O . LEU A 1 133 ? 0.174 2.794 10.660 1.00 94.88 133 LEU A O 1
ATOM 1078 N N . ASN A 1 134 ? 0.911 1.446 12.295 1.00 93.88 134 ASN A N 1
ATOM 1079 C CA . ASN A 1 134 ? 2.272 1.324 11.778 1.00 93.88 134 ASN A CA 1
ATOM 1080 C C . ASN A 1 134 ? 2.674 -0.142 11.594 1.00 93.88 134 ASN A C 1
ATOM 1082 O O . ASN A 1 134 ? 2.536 -0.947 12.513 1.00 93.88 134 ASN A O 1
ATOM 1086 N N . MET A 1 135 ? 3.269 -0.453 10.448 1.00 92.62 135 MET A N 1
ATOM 1087 C CA . MET A 1 135 ? 3.930 -1.722 10.178 1.00 92.62 135 MET A CA 1
ATOM 1088 C C . MET A 1 135 ? 5.356 -1.693 10.723 1.00 92.62 135 MET A C 1
ATOM 1090 O O . MET A 1 135 ? 6.097 -0.726 10.545 1.00 92.62 135 MET A O 1
ATOM 1094 N N . GLN A 1 136 ? 5.762 -2.782 11.366 1.00 88.88 136 GLN A N 1
ATOM 1095 C CA . GLN A 1 136 ? 7.161 -3.027 11.676 1.00 88.88 136 GLN A CA 1
ATOM 1096 C C . GLN A 1 136 ? 7.703 -4.088 10.722 1.00 88.88 136 GLN A C 1
ATOM 1098 O O . GLN A 1 136 ? 7.288 -5.243 10.762 1.00 88.88 136 GLN A O 1
ATOM 1103 N N . TYR A 1 137 ? 8.638 -3.688 9.864 1.00 86.81 137 TYR A N 1
ATOM 1104 C CA . TYR A 1 137 ? 9.376 -4.617 9.019 1.00 86.81 137 TYR A CA 1
ATOM 1105 C C . TYR A 1 137 ? 10.539 -5.218 9.818 1.00 86.81 137 TYR A C 1
ATOM 1107 O O . TYR A 1 137 ? 11.420 -4.491 10.285 1.00 86.81 137 TYR A O 1
ATOM 1115 N N . VAL A 1 138 ? 10.522 -6.537 10.015 1.00 84.50 138 VAL A N 1
ATOM 1116 C CA . VAL A 1 138 ? 11.542 -7.264 10.783 1.00 84.50 138 VAL A CA 1
ATOM 1117 C C . VAL A 1 138 ? 12.372 -8.107 9.828 1.00 84.50 138 VAL A C 1
ATOM 1119 O O . VAL A 1 138 ? 11.840 -8.969 9.136 1.00 84.50 138 VAL A O 1
ATOM 1122 N N . ASP A 1 139 ? 13.679 -7.855 9.803 1.00 76.12 139 ASP A N 1
ATOM 1123 C CA . ASP A 1 139 ? 14.623 -8.683 9.059 1.00 76.12 139 ASP A CA 1
ATOM 1124 C C . ASP A 1 139 ? 14.962 -9.966 9.841 1.00 76.12 139 ASP A C 1
ATOM 1126 O O . ASP A 1 139 ? 14.947 -9.998 11.075 1.00 76.12 139 ASP A O 1
ATOM 1130 N N . THR A 1 140 ? 15.301 -11.005 9.086 1.00 66.94 140 THR A N 1
ATOM 1131 C CA . THR A 1 140 ? 15.465 -12.437 9.390 1.00 66.94 140 THR A CA 1
ATOM 1132 C C . THR A 1 140 ? 16.306 -12.779 10.635 1.00 66.94 140 THR A C 1
ATOM 1134 O O . THR A 1 140 ? 16.264 -13.907 11.112 1.00 66.94 140 THR A O 1
ATOM 1137 N N . ASN A 1 141 ? 17.047 -11.824 11.203 1.00 56.44 141 ASN A N 1
ATOM 1138 C CA . ASN A 1 141 ? 17.988 -12.036 12.310 1.00 56.44 141 ASN A CA 1
ATOM 1139 C C . ASN A 1 141 ? 17.478 -11.636 13.705 1.00 56.44 141 ASN A C 1
ATOM 1141 O O . ASN A 1 141 ? 18.259 -11.648 14.660 1.00 56.44 141 ASN A O 1
ATOM 1145 N N . ARG A 1 142 ? 16.206 -11.251 13.870 1.00 55.12 142 ARG A N 1
ATOM 1146 C CA . ARG A 1 142 ? 15.666 -10.925 15.200 1.00 55.12 142 ARG A CA 1
ATOM 1147 C C . ARG A 1 142 ? 14.770 -12.029 15.733 1.00 55.12 142 ARG A C 1
ATOM 1149 O O . ARG A 1 142 ? 13.880 -12.519 15.052 1.00 55.12 142 ARG A O 1
ATOM 1156 N N . ASP A 1 143 ? 15.018 -12.355 16.994 1.00 60.66 143 ASP A N 1
ATOM 1157 C CA . ASP A 1 143 ? 14.206 -13.243 17.808 1.00 60.66 143 ASP A CA 1
ATOM 1158 C C . ASP A 1 143 ? 12.742 -12.766 17.805 1.00 60.66 143 ASP A C 1
ATOM 1160 O O . ASP A 1 143 ? 12.419 -11.724 18.385 1.00 60.66 143 ASP A O 1
ATOM 1164 N N . LEU A 1 144 ? 11.877 -13.496 17.091 1.00 62.06 144 LEU A N 1
ATOM 1165 C CA . LEU A 1 144 ? 10.456 -13.172 16.901 1.00 62.06 144 LEU A CA 1
ATOM 1166 C C . LEU A 1 144 ? 9.727 -13.007 18.243 1.00 62.06 144 LEU A C 1
ATOM 1168 O O . LEU A 1 144 ? 8.768 -12.245 18.333 1.00 62.06 144 LEU A O 1
ATOM 1172 N N . PHE A 1 145 ? 10.221 -13.658 19.299 1.00 66.94 145 PHE A N 1
ATOM 1173 C CA . PHE A 1 145 ? 9.649 -13.610 20.643 1.00 66.94 145 PHE A CA 1
ATOM 1174 C C . PHE A 1 145 ? 9.863 -12.280 21.377 1.00 66.94 145 PHE A C 1
ATOM 1176 O O . PHE A 1 145 ? 9.235 -12.058 22.403 1.00 66.94 145 PHE A O 1
ATOM 1183 N N . LYS A 1 146 ? 10.701 -11.366 20.869 1.00 62.19 146 LYS A N 1
ATOM 1184 C CA . LYS A 1 146 ? 10.888 -10.035 21.481 1.00 62.19 146 LYS A CA 1
ATOM 1185 C C . LYS A 1 146 ? 9.780 -9.026 21.149 1.00 62.19 146 LYS A C 1
ATOM 1187 O O . LYS A 1 146 ? 9.849 -7.898 21.630 1.00 62.19 146 LYS A O 1
ATOM 1192 N N . PHE A 1 147 ? 8.813 -9.397 20.308 1.00 57.50 147 PHE A N 1
ATOM 1193 C CA . PHE A 1 147 ? 7.786 -8.492 19.772 1.00 57.50 147 PHE A CA 1
ATOM 1194 C C . PHE A 1 147 ? 6.350 -8.828 20.204 1.00 57.50 147 PHE A C 1
ATOM 1196 O O . PHE A 1 147 ? 5.435 -8.104 19.811 1.00 57.50 147 PHE A O 1
ATOM 1203 N N . PHE A 1 148 ? 6.158 -9.899 20.981 1.00 53.75 148 PHE A N 1
ATOM 1204 C CA . PHE A 1 148 ? 4.864 -10.329 21.521 1.00 53.75 148 PHE A CA 1
ATOM 1205 C C . PHE A 1 148 ? 4.757 -10.036 23.016 1.00 53.75 148 PHE A C 1
ATOM 1207 O O . PHE A 1 148 ? 5.800 -10.120 23.705 1.00 53.75 148 PHE A O 1
#